Protein AF-A0A2E4EL69-F1 (afdb_monomer_lite)

Sequence (155 aa):
MVKRIKILIGIILLFVAGFLREFIFESVNAKISALKLTDGNSQYELTSFLTGLNSWSPSSLYGLKFFLTFLFAFLFLALSLFLVKTIFREKEYLKITALFFGAIFALSFLIYGLGYLLGIPNKGYTISRYIIEFIESPLAVFFLLPALHLYRKNT

pLDDT: mean 93.64, std 5.06, range [69.31, 98.19]

Structure (mmCIF, N/CA/C/O backbone):
data_AF-A0A2E4EL69-F1
#
_entry.id   AF-A0A2E4EL69-F1
#
loop_
_atom_site.group_PDB
_atom_site.id
_atom_site.type_symbol
_atom_site.label_atom_id
_atom_site.label_alt_id
_atom_site.label_comp_id
_atom_site.label_asym_id
_atom_site.label_entity_id
_atom_site.label_seq_id
_atom_site.pdbx_PDB_ins_code
_atom_site.Cartn_x
_atom_site.Cartn_y
_atom_site.Cartn_z
_atom_site.occupancy
_atom_site.B_iso_or_equiv
_atom_site.auth_seq_id
_atom_site.auth_comp_id
_atom_site.auth_asym_id
_atom_site.auth_atom_id
_atom_site.pdbx_PDB_model_num
ATOM 1 N N . MET A 1 1 ? -5.117 6.016 29.856 1.00 69.31 1 MET A N 1
ATOM 2 C CA . MET A 1 1 ? -3.796 6.391 29.300 1.00 69.31 1 MET A CA 1
ATOM 3 C C . MET A 1 1 ? -3.322 5.417 28.211 1.00 69.31 1 MET A C 1
ATOM 5 O O . MET A 1 1 ? -3.159 5.844 27.076 1.00 69.31 1 MET A O 1
ATOM 9 N N . VAL A 1 2 ? -3.244 4.107 28.488 1.00 89.31 2 VAL A N 1
ATOM 10 C CA . VAL A 1 2 ? -2.768 3.063 27.544 1.00 89.31 2 VAL A CA 1
ATOM 11 C C . VAL A 1 2 ? -3.483 3.049 26.180 1.00 89.31 2 VAL A C 1
ATOM 13 O O . VAL A 1 2 ? -2.830 2.915 25.152 1.00 89.31 2 VAL A O 1
ATOM 16 N N . LYS A 1 3 ? -4.815 3.235 26.132 1.00 92.69 3 LYS A N 1
ATOM 17 C CA . LYS A 1 3 ? -5.569 3.287 24.859 1.00 92.69 3 LYS A CA 1
ATOM 18 C C . LYS A 1 3 ? -5.097 4.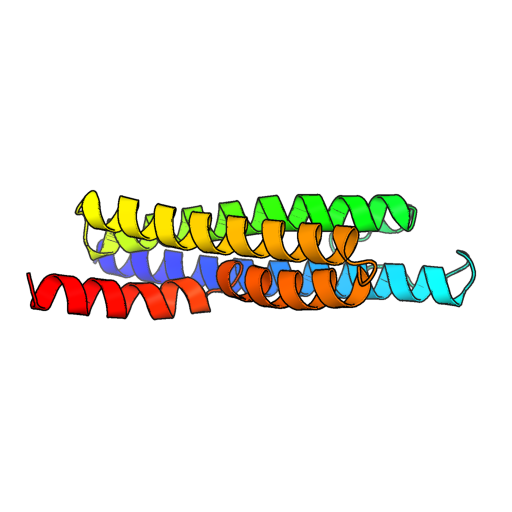425 23.943 1.00 92.69 3 LYS A C 1
ATOM 20 O O . LYS A 1 3 ? -4.903 4.197 22.756 1.00 92.69 3 LYS A O 1
ATOM 25 N N . ARG A 1 4 ? -4.898 5.630 24.491 1.00 95.06 4 ARG A N 1
ATOM 26 C CA . ARG A 1 4 ? -4.461 6.808 23.719 1.00 95.06 4 ARG A CA 1
ATOM 27 C C . ARG A 1 4 ? -3.052 6.606 23.160 1.00 95.06 4 ARG A C 1
ATOM 29 O O . ARG A 1 4 ? -2.825 6.895 21.996 1.00 95.06 4 ARG A O 1
ATOM 36 N N . ILE A 1 5 ? -2.160 6.021 23.961 1.00 96.50 5 ILE A N 1
ATOM 37 C CA . ILE A 1 5 ? -0.798 5.669 23.536 1.00 96.50 5 ILE A CA 1
ATOM 38 C C . ILE A 1 5 ? -0.833 4.654 22.386 1.00 96.50 5 ILE A C 1
ATOM 40 O O . ILE A 1 5 ? -0.175 4.866 21.377 1.00 96.50 5 ILE A O 1
ATOM 44 N N . LYS A 1 6 ? -1.648 3.592 22.481 1.00 96.44 6 LYS A N 1
ATOM 45 C CA . LYS A 1 6 ? -1.799 2.606 21.393 1.00 96.44 6 LYS A CA 1
ATOM 46 C C . LYS A 1 6 ? -2.293 3.236 20.090 1.00 96.44 6 LYS A C 1
ATOM 48 O O . LYS A 1 6 ? -1.791 2.887 19.029 1.00 96.44 6 LYS A O 1
ATOM 53 N N . ILE A 1 7 ? -3.250 4.162 20.172 1.00 96.56 7 ILE A N 1
ATOM 54 C CA . ILE A 1 7 ? -3.742 4.899 19.000 1.00 96.56 7 ILE A CA 1
ATOM 55 C C . ILE A 1 7 ? -2.619 5.747 18.398 1.00 96.56 7 ILE A C 1
ATOM 57 O O . ILE A 1 7 ? -2.387 5.665 17.198 1.00 96.56 7 ILE A O 1
ATOM 61 N N . LEU A 1 8 ? -1.893 6.508 19.224 1.00 97.06 8 LEU A N 1
ATOM 62 C CA . LEU A 1 8 ? -0.785 7.342 18.762 1.00 97.06 8 LEU A CA 1
ATOM 63 C C . LEU A 1 8 ? 0.309 6.505 18.084 1.00 97.06 8 LEU A C 1
ATOM 65 O O . LEU A 1 8 ? 0.744 6.848 16.991 1.00 97.06 8 LEU A O 1
ATOM 69 N N . ILE A 1 9 ? 0.689 5.374 18.686 1.00 97.06 9 ILE A N 1
ATOM 70 C CA . ILE A 1 9 ? 1.640 4.423 18.097 1.00 97.06 9 ILE A CA 1
ATOM 71 C C . ILE A 1 9 ? 1.121 3.910 16.752 1.00 97.06 9 ILE A C 1
ATOM 73 O O . ILE A 1 9 ? 1.864 3.920 15.779 1.00 97.06 9 ILE A O 1
ATOM 77 N N . GLY A 1 10 ? -0.148 3.502 16.665 1.00 96.81 10 GLY A N 1
ATOM 78 C CA . GLY A 1 10 ? -0.729 3.023 15.408 1.00 96.81 10 GLY A CA 1
ATOM 79 C C . GLY A 1 10 ? -0.716 4.082 14.301 1.00 96.81 10 GLY A C 1
ATOM 80 O O . GLY A 1 10 ? -0.398 3.762 13.160 1.00 96.81 10 GLY A O 1
ATOM 81 N N . ILE A 1 11 ? -0.992 5.345 14.638 1.00 96.75 11 ILE A N 1
ATOM 82 C CA . ILE A 1 11 ? -0.915 6.470 13.694 1.00 96.75 11 ILE A CA 1
ATOM 83 C C . ILE A 1 11 ? 0.530 6.692 13.233 1.00 96.75 11 ILE A C 1
ATOM 85 O O . ILE A 1 11 ? 0.772 6.782 12.033 1.00 96.75 11 ILE A O 1
ATOM 89 N N . ILE A 1 12 ? 1.493 6.736 14.159 1.00 97.62 12 ILE A N 1
ATOM 90 C CA . ILE A 1 12 ? 2.915 6.898 13.820 1.00 97.62 12 ILE A CA 1
ATOM 91 C C . ILE A 1 12 ? 3.372 5.762 12.899 1.00 97.62 12 ILE A C 1
ATOM 93 O O . ILE A 1 12 ? 3.988 6.025 11.871 1.00 97.62 12 ILE A O 1
ATOM 97 N N . LEU A 1 13 ? 3.023 4.513 13.221 1.00 97.88 13 LEU A N 1
ATOM 98 C CA . LEU A 1 13 ? 3.379 3.352 12.405 1.00 97.88 13 LEU A CA 1
ATOM 99 C C . LEU A 1 13 ? 2.791 3.423 10.993 1.00 97.88 13 LEU A C 1
ATOM 101 O O . LEU A 1 13 ? 3.482 3.058 10.049 1.00 97.88 13 LEU A O 1
ATOM 105 N N . LEU A 1 14 ? 1.562 3.918 10.821 1.00 97.19 14 LEU A N 1
ATOM 106 C CA . LEU A 1 14 ? 0.974 4.122 9.492 1.00 97.19 14 LEU A CA 1
ATOM 107 C C . LEU A 1 14 ? 1.734 5.156 8.671 1.00 97.19 14 LEU A C 1
ATOM 109 O O . LEU A 1 14 ? 2.006 4.916 7.499 1.00 97.19 14 LEU A O 1
ATOM 113 N N . PHE A 1 15 ? 2.080 6.295 9.271 1.00 96.94 15 PHE A N 1
ATOM 114 C CA . PHE A 1 15 ? 2.853 7.319 8.573 1.00 96.94 15 PHE A CA 1
ATOM 115 C C . PHE A 1 15 ? 4.245 6.813 8.213 1.00 96.94 15 PHE A C 1
ATOM 117 O O . PHE A 1 15 ? 4.660 6.964 7.070 1.00 96.94 15 PHE A O 1
ATOM 124 N N . VAL A 1 16 ? 4.938 6.158 9.149 1.00 97.56 16 VAL A N 1
ATOM 125 C CA . VAL A 1 16 ? 6.247 5.546 8.886 1.00 97.56 16 VAL A CA 1
ATOM 126 C C . VAL A 1 16 ? 6.142 4.507 7.770 1.00 97.56 16 VAL A C 1
ATOM 128 O O . VAL A 1 16 ? 6.959 4.530 6.856 1.00 97.56 16 VAL A O 1
ATOM 131 N N . ALA A 1 17 ? 5.121 3.645 7.791 1.00 97.44 17 ALA A N 1
ATOM 132 C CA . ALA A 1 17 ? 4.879 2.678 6.724 1.00 97.44 17 ALA A CA 1
ATOM 133 C C . ALA A 1 17 ? 4.625 3.365 5.374 1.00 97.44 17 ALA A C 1
ATOM 135 O O . ALA A 1 17 ? 5.170 2.923 4.370 1.00 97.44 17 ALA A O 1
ATOM 136 N N . GLY A 1 18 ? 3.863 4.462 5.350 1.00 96.31 18 GLY A N 1
ATOM 137 C CA . GLY A 1 18 ? 3.589 5.237 4.135 1.00 96.31 18 GLY A CA 1
ATOM 138 C C . GLY A 1 18 ? 4.833 5.903 3.559 1.00 96.31 18 GLY A C 1
ATOM 139 O O . GLY A 1 18 ? 5.106 5.759 2.372 1.00 96.31 18 GLY A O 1
ATOM 140 N N . PHE A 1 19 ? 5.633 6.563 4.399 1.00 95.94 19 PHE A N 1
ATOM 141 C CA . PHE A 1 19 ? 6.909 7.143 3.978 1.00 95.94 19 PHE A CA 1
ATOM 142 C C . PHE A 1 19 ? 7.884 6.077 3.485 1.00 95.94 19 PHE A C 1
ATOM 144 O O . PHE A 1 19 ? 8.520 6.262 2.452 1.00 95.94 19 PHE A O 1
ATOM 151 N N . LEU A 1 20 ? 7.989 4.955 4.201 1.00 96.31 20 LEU A N 1
ATOM 152 C CA . LEU A 1 20 ? 8.860 3.851 3.815 1.00 96.31 20 LEU A CA 1
ATOM 153 C C . LEU A 1 20 ? 8.432 3.255 2.472 1.00 96.31 20 LEU A C 1
ATOM 155 O O . LEU A 1 20 ? 9.275 3.013 1.613 1.00 96.31 20 LEU A O 1
ATOM 159 N N . ARG A 1 21 ? 7.126 3.049 2.284 1.00 95.75 21 ARG A N 1
ATOM 160 C CA . ARG A 1 21 ? 6.542 2.586 1.027 1.00 95.75 21 ARG A CA 1
ATOM 161 C C . ARG A 1 21 ? 6.926 3.521 -0.109 1.00 95.75 21 ARG A C 1
ATOM 163 O O . ARG A 1 21 ? 7.542 3.076 -1.069 1.00 95.75 21 ARG A O 1
ATOM 170 N N . GLU A 1 22 ? 6.634 4.809 0.026 1.00 94.94 22 GLU A N 1
ATOM 171 C CA . GLU A 1 22 ? 6.920 5.788 -1.023 1.00 94.94 22 GLU A CA 1
ATOM 172 C C . GLU A 1 22 ? 8.416 5.857 -1.348 1.00 94.94 22 GLU A C 1
ATOM 174 O O . GLU A 1 22 ? 8.808 5.737 -2.506 1.00 94.94 22 GLU A O 1
ATOM 179 N N . PHE A 1 23 ? 9.263 5.926 -0.318 1.00 95.50 23 PHE A N 1
ATOM 180 C CA . PHE A 1 23 ? 10.715 5.936 -0.471 1.00 95.50 23 PHE A CA 1
ATOM 181 C C . PHE A 1 23 ? 11.228 4.719 -1.252 1.00 95.50 23 PHE A C 1
ATOM 183 O O . PHE A 1 23 ? 12.027 4.874 -2.176 1.00 95.50 23 PHE A O 1
ATOM 190 N N . ILE A 1 24 ? 10.768 3.508 -0.915 1.00 95.88 24 ILE A N 1
ATOM 191 C CA . ILE A 1 24 ? 11.193 2.284 -1.603 1.00 95.88 24 ILE A CA 1
ATOM 192 C C . ILE A 1 24 ? 10.695 2.278 -3.053 1.00 95.88 24 ILE A C 1
ATOM 194 O O . ILE A 1 24 ? 11.478 1.992 -3.960 1.00 95.88 24 ILE A O 1
ATOM 198 N N . PHE A 1 25 ? 9.419 2.590 -3.295 1.00 94.88 25 PHE A N 1
ATOM 199 C CA . PHE A 1 25 ? 8.844 2.548 -4.642 1.00 94.88 25 PHE A CA 1
ATOM 200 C C . PHE A 1 25 ? 9.476 3.581 -5.577 1.00 94.88 25 PHE A C 1
ATOM 202 O O . PHE A 1 25 ? 9.806 3.230 -6.710 1.00 94.88 25 PHE A O 1
ATOM 209 N N . GLU A 1 26 ? 9.696 4.810 -5.113 1.00 94.12 26 GLU A N 1
ATOM 210 C CA . GLU A 1 26 ? 10.352 5.857 -5.901 1.00 94.12 26 GLU A CA 1
ATOM 211 C C . GLU A 1 26 ? 11.823 5.533 -6.165 1.00 94.12 26 GLU A C 1
ATOM 213 O O . GLU A 1 26 ? 12.280 5.635 -7.304 1.00 94.12 26 GLU A O 1
ATOM 218 N N . SER A 1 27 ? 12.543 5.009 -5.170 1.00 94.75 27 SER A N 1
ATOM 219 C CA . SER A 1 27 ? 13.926 4.553 -5.354 1.00 94.75 27 SER A CA 1
ATOM 220 C C . SER A 1 27 ? 14.019 3.446 -6.410 1.00 94.75 27 SER A C 1
ATOM 222 O O . SER A 1 27 ? 14.800 3.532 -7.361 1.00 94.75 27 SER A O 1
ATOM 224 N N . VAL A 1 28 ? 13.177 2.413 -6.304 1.00 94.69 28 VAL A N 1
ATOM 225 C CA . VAL A 1 28 ? 13.144 1.310 -7.277 1.00 94.69 28 VAL A CA 1
ATOM 226 C C . VAL A 1 28 ? 12.734 1.811 -8.667 1.00 94.69 28 VAL A C 1
ATOM 228 O O . VAL A 1 28 ? 13.344 1.415 -9.661 1.00 94.69 28 VAL A O 1
ATOM 231 N N . ASN A 1 29 ? 11.750 2.711 -8.766 1.00 93.19 29 ASN A N 1
ATOM 232 C CA . ASN A 1 29 ? 11.344 3.321 -10.036 1.00 93.19 29 ASN A CA 1
ATOM 233 C C . ASN A 1 29 ? 12.479 4.124 -10.681 1.00 93.19 29 ASN A C 1
ATOM 235 O O . ASN A 1 29 ? 12.684 4.007 -11.892 1.00 93.19 29 ASN A O 1
ATOM 239 N N . ALA A 1 30 ? 13.227 4.902 -9.895 1.00 92.25 30 ALA A N 1
ATOM 240 C CA . ALA A 1 30 ? 14.370 5.669 -10.373 1.00 92.25 30 ALA A CA 1
ATOM 241 C C . ALA A 1 30 ? 15.454 4.743 -10.941 1.00 92.25 30 ALA A C 1
ATOM 243 O O . ALA A 1 30 ? 15.911 4.953 -12.065 1.00 92.25 30 ALA A O 1
ATOM 244 N N . LYS A 1 31 ? 15.785 3.649 -10.238 1.00 93.19 31 LYS A N 1
ATOM 245 C CA . LYS A 1 31 ? 16.755 2.653 -10.725 1.00 93.19 31 LYS A CA 1
ATOM 246 C C . LYS A 1 31 ? 16.293 1.966 -12.007 1.00 93.19 31 LYS A C 1
ATOM 248 O O . LYS A 1 31 ? 17.079 1.852 -12.944 1.00 93.19 31 LYS A O 1
ATOM 253 N N . ILE A 1 32 ? 15.032 1.531 -12.077 1.00 92.12 32 ILE A N 1
ATOM 254 C CA . ILE A 1 32 ? 14.465 0.937 -13.298 1.00 92.12 32 ILE A CA 1
ATOM 255 C C . ILE A 1 32 ? 14.560 1.926 -14.463 1.00 92.12 32 ILE A C 1
ATOM 257 O O . ILE A 1 32 ? 14.952 1.542 -15.562 1.00 92.12 32 ILE A O 1
ATOM 261 N N . SER A 1 33 ? 14.203 3.190 -14.231 1.00 90.50 33 SER A N 1
ATOM 262 C CA . SER A 1 33 ? 14.229 4.227 -15.265 1.00 90.50 33 SER A CA 1
ATOM 263 C C . SER A 1 33 ? 15.653 4.488 -15.751 1.00 90.50 33 SER A C 1
ATOM 265 O O . SER A 1 33 ? 15.881 4.530 -16.955 1.00 90.50 33 SER A O 1
ATOM 267 N N . ALA A 1 34 ? 16.621 4.560 -14.835 1.00 90.56 34 ALA A N 1
ATOM 268 C CA . ALA A 1 34 ? 18.027 4.723 -15.177 1.00 90.56 34 ALA A CA 1
ATOM 269 C C . ALA A 1 34 ? 18.560 3.537 -15.999 1.00 90.56 34 ALA A C 1
ATOM 271 O O . ALA A 1 34 ? 19.155 3.747 -17.050 1.00 90.56 34 ALA A O 1
ATOM 272 N N . LEU A 1 35 ? 18.272 2.295 -15.587 1.00 89.00 35 LEU A N 1
ATOM 273 C CA . LEU A 1 35 ? 18.665 1.089 -16.330 1.00 89.00 35 LEU A CA 1
ATOM 274 C C . LEU A 1 35 ? 18.042 1.024 -17.730 1.00 89.00 35 LEU A C 1
ATOM 276 O O . LEU A 1 35 ? 18.679 0.526 -18.650 1.00 89.00 35 LEU A O 1
ATOM 280 N N . LYS A 1 36 ? 16.809 1.511 -17.905 1.00 86.94 36 LYS A N 1
ATOM 281 C CA . LYS A 1 36 ? 16.153 1.557 -19.220 1.00 86.94 36 LYS A CA 1
ATOM 282 C C . LYS A 1 36 ? 16.757 2.596 -20.158 1.00 86.94 36 LYS A C 1
ATOM 284 O O . LYS A 1 36 ? 16.779 2.361 -21.356 1.00 86.94 36 LYS A O 1
ATO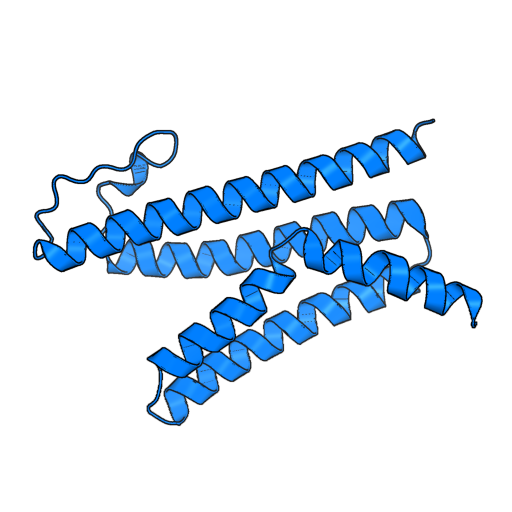M 289 N N . LEU A 1 37 ? 17.193 3.740 -19.633 1.00 87.94 37 LEU A N 1
ATOM 290 C CA . LEU A 1 37 ? 17.749 4.829 -20.443 1.00 87.94 37 LEU A CA 1
ATOM 291 C C . LEU A 1 37 ? 19.176 4.549 -20.924 1.00 87.94 37 LEU A C 1
ATOM 293 O O . LEU A 1 37 ? 19.608 5.139 -21.907 1.00 87.94 37 LEU A O 1
ATOM 297 N N . THR A 1 38 ? 19.910 3.682 -20.228 1.00 84.44 38 THR A N 1
ATOM 298 C CA . THR A 1 38 ? 21.316 3.373 -20.523 1.00 84.44 38 THR A CA 1
ATOM 299 C C . THR A 1 38 ? 21.526 1.961 -21.072 1.00 84.44 38 THR A C 1
ATOM 301 O O . THR A 1 38 ? 22.643 1.447 -21.001 1.00 84.44 38 THR A O 1
ATOM 304 N N . ASP A 1 39 ? 20.463 1.303 -21.550 1.00 79.56 39 ASP A N 1
ATOM 305 C CA . ASP A 1 39 ? 20.484 -0.094 -22.011 1.00 79.56 39 ASP A CA 1
ATOM 306 C C . ASP A 1 39 ? 21.171 -1.050 -21.014 1.00 79.56 39 ASP A C 1
ATOM 308 O O . ASP A 1 39 ? 21.918 -1.957 -21.373 1.00 79.56 39 ASP A O 1
ATOM 312 N N . GLY A 1 40 ? 20.930 -0.831 -19.718 1.00 72.56 40 GLY A N 1
ATOM 313 C CA . GLY A 1 40 ? 21.477 -1.628 -18.620 1.00 72.56 40 GLY A CA 1
ATOM 314 C C . GLY A 1 40 ? 22.799 -1.121 -18.032 1.00 72.56 40 GLY A C 1
ATOM 315 O O . GLY A 1 40 ? 23.143 -1.527 -16.925 1.00 72.56 40 GLY A O 1
ATOM 316 N N . ASN A 1 41 ? 23.495 -0.175 -18.670 1.00 71.88 41 ASN A N 1
ATOM 317 C CA . ASN A 1 41 ? 24.807 0.327 -18.227 1.00 71.88 41 ASN A CA 1
ATOM 318 C C . ASN A 1 41 ? 24.715 1.571 -17.325 1.00 71.88 41 ASN A C 1
ATOM 320 O O . ASN A 1 41 ? 25.450 2.546 -17.478 1.00 71.88 41 ASN A O 1
ATOM 324 N N . SER A 1 42 ? 23.754 1.587 -16.400 1.00 75.69 42 SER A N 1
ATOM 325 C CA . SER A 1 42 ? 23.500 2.751 -15.543 1.00 75.69 42 SER A CA 1
ATOM 326 C C . SER A 1 42 ? 24.483 2.840 -14.373 1.00 75.69 42 SER A C 1
ATOM 328 O O . SER A 1 42 ? 24.519 1.942 -13.537 1.00 75.69 42 SER A O 1
ATOM 330 N N . GLN A 1 43 ? 25.150 3.991 -14.236 1.00 79.62 43 GLN A N 1
ATOM 331 C CA . GLN A 1 43 ? 25.941 4.370 -13.051 1.00 79.62 43 GLN A CA 1
ATOM 332 C C . GLN A 1 43 ? 25.073 4.862 -11.875 1.00 79.62 43 GLN A C 1
ATOM 334 O O . GLN A 1 43 ? 25.585 5.175 -10.807 1.00 79.62 43 GLN A O 1
ATOM 339 N N . TYR A 1 44 ? 23.750 4.970 -12.058 1.00 83.50 44 TYR A N 1
ATOM 340 C CA . TYR A 1 44 ? 22.839 5.298 -10.962 1.00 83.50 44 TYR A CA 1
ATOM 341 C C . TYR A 1 44 ? 22.794 4.150 -9.949 1.00 83.50 44 TYR A C 1
ATOM 343 O O . TYR A 1 44 ? 22.328 3.048 -10.270 1.00 83.50 44 TYR A O 1
ATOM 351 N N . GLU A 1 45 ? 23.237 4.431 -8.729 1.00 87.44 45 GLU A N 1
ATOM 352 C CA . GLU A 1 45 ? 23.234 3.500 -7.608 1.00 87.44 45 GLU A CA 1
ATOM 353 C C . GLU A 1 45 ? 22.238 3.929 -6.534 1.00 87.44 45 GLU A C 1
ATOM 355 O O . GLU A 1 45 ? 22.169 5.085 -6.118 1.00 87.44 45 GLU A O 1
ATOM 360 N N . LEU A 1 46 ? 21.465 2.954 -6.067 1.00 88.50 46 LEU A N 1
ATOM 361 C CA . LEU A 1 46 ? 20.650 3.063 -4.875 1.00 88.50 46 LEU A CA 1
ATOM 362 C C . LEU A 1 46 ? 21.557 3.166 -3.654 1.00 88.50 46 LEU A C 1
ATOM 364 O O . LEU A 1 46 ? 22.519 2.408 -3.515 1.00 88.50 46 LEU A O 1
ATOM 368 N N . THR A 1 47 ? 21.211 4.078 -2.756 1.00 88.62 47 THR A N 1
ATOM 369 C CA . THR A 1 47 ? 21.887 4.281 -1.474 1.00 88.62 47 THR A CA 1
ATOM 370 C C . THR A 1 47 ? 21.052 3.697 -0.322 1.00 88.62 47 THR A C 1
ATOM 372 O O . THR A 1 47 ? 19.974 3.131 -0.527 1.00 88.62 47 THR A O 1
ATOM 375 N N . SER A 1 48 ? 21.560 3.789 0.912 1.00 87.75 48 SER A N 1
ATOM 376 C CA . SER A 1 48 ? 20.881 3.309 2.131 1.00 87.75 48 SER A CA 1
ATOM 377 C C . SER A 1 48 ? 20.684 1.781 2.173 1.00 87.75 48 SER A C 1
ATOM 379 O O . SER A 1 48 ? 21.513 1.025 1.675 1.00 87.75 48 SER A O 1
ATOM 381 N N . PHE A 1 49 ? 19.607 1.294 2.802 1.00 90.88 49 PHE A N 1
ATOM 382 C CA . PHE A 1 49 ? 19.319 -0.141 2.937 1.00 90.88 49 PHE A CA 1
ATOM 383 C C . PHE A 1 49 ? 18.920 -0.821 1.611 1.00 90.88 49 PHE A C 1
ATOM 385 O O . PHE A 1 49 ? 18.682 -2.025 1.587 1.00 90.88 49 PHE A O 1
ATOM 392 N N . LEU A 1 50 ? 18.845 -0.064 0.510 1.00 93.19 50 LEU A N 1
ATOM 393 C CA . LEU A 1 50 ? 18.493 -0.554 -0.824 1.00 93.19 50 LEU A CA 1
ATOM 394 C C . LEU A 1 50 ? 19.716 -0.875 -1.695 1.00 93.19 50 LEU A C 1
ATOM 396 O O . LEU A 1 50 ? 19.547 -1.344 -2.817 1.00 93.19 50 LEU A O 1
ATOM 400 N N . THR A 1 51 ? 20.940 -0.675 -1.198 1.00 92.88 51 THR A N 1
ATOM 401 C CA . THR A 1 51 ? 22.187 -0.961 -1.937 1.00 92.88 51 THR A CA 1
ATOM 402 C C . THR A 1 51 ? 22.266 -2.401 -2.446 1.00 92.88 51 THR A C 1
ATOM 404 O O . THR A 1 51 ? 22.774 -2.641 -3.539 1.00 92.88 51 THR A O 1
ATOM 407 N N . GLY A 1 52 ? 21.688 -3.362 -1.716 1.00 90.44 52 GLY A N 1
ATOM 408 C CA . GLY A 1 52 ? 21.598 -4.764 -2.139 1.00 90.44 52 GLY A CA 1
ATOM 409 C C . GLY A 1 52 ? 20.789 -4.995 -3.424 1.00 90.44 52 GLY A C 1
ATOM 410 O O . GLY A 1 52 ? 20.892 -6.062 -4.024 1.00 90.44 52 GLY A O 1
ATOM 411 N N . LEU A 1 53 ? 20.012 -4.003 -3.869 1.00 93.06 53 LEU A N 1
ATOM 412 C CA . LEU A 1 53 ? 19.251 -4.041 -5.118 1.00 93.06 53 LEU A CA 1
ATOM 413 C C . LEU A 1 53 ? 20.047 -3.511 -6.322 1.00 93.06 53 LEU A C 1
ATOM 415 O O . LEU A 1 53 ? 19.562 -3.582 -7.448 1.00 93.06 53 LEU A O 1
ATOM 419 N N . ASN A 1 54 ? 21.262 -2.981 -6.131 1.00 90.88 54 ASN A N 1
ATOM 420 C CA . ASN A 1 54 ? 22.040 -2.393 -7.229 1.00 90.88 54 ASN A CA 1
ATOM 421 C C . ASN A 1 54 ? 22.433 -3.396 -8.315 1.00 90.88 54 ASN A C 1
ATOM 423 O O . ASN A 1 54 ? 22.525 -3.009 -9.479 1.00 90.88 54 ASN A O 1
ATOM 427 N N . SER A 1 55 ? 22.618 -4.663 -7.943 1.00 89.94 55 SER A N 1
ATOM 428 C CA . SER A 1 55 ? 22.947 -5.765 -8.852 1.00 89.94 55 SER A CA 1
ATOM 429 C C . SER A 1 55 ? 21.723 -6.404 -9.516 1.00 89.94 55 SER A C 1
ATOM 431 O O . SER A 1 55 ? 21.864 -7.352 -10.287 1.00 89.94 55 SER A O 1
ATOM 433 N N . TRP A 1 56 ? 20.510 -5.936 -9.209 1.00 92.56 56 TRP A N 1
ATOM 434 C CA . TRP A 1 56 ? 19.287 -6.566 -9.695 1.00 92.56 56 TRP A CA 1
ATOM 435 C C . TRP A 1 56 ? 18.955 -6.130 -11.122 1.00 92.56 56 TRP A C 1
ATOM 437 O O . TRP A 1 56 ? 19.048 -4.956 -11.482 1.00 92.56 56 TRP A O 1
ATOM 447 N N . SER A 1 57 ? 18.487 -7.089 -11.924 1.00 90.62 57 SER A N 1
ATOM 448 C CA . SER A 1 57 ? 17.991 -6.828 -13.278 1.00 90.62 57 SER A CA 1
ATOM 449 C C . SER A 1 57 ? 16.679 -6.019 -13.265 1.00 90.62 57 SER A C 1
ATOM 451 O O . SER A 1 57 ? 15.914 -6.108 -12.296 1.00 90.62 57 SER A O 1
ATOM 453 N N . PRO A 1 58 ? 16.332 -5.300 -14.353 1.00 89.44 58 PRO A N 1
ATOM 454 C CA . PRO A 1 58 ? 15.052 -4.597 -14.457 1.00 89.44 58 PRO A CA 1
ATOM 455 C C . PRO A 1 58 ? 13.835 -5.497 -14.204 1.00 89.44 58 PRO A C 1
ATOM 457 O O . PRO A 1 58 ? 12.905 -5.094 -13.509 1.00 89.44 58 PRO A O 1
ATOM 460 N N . SER A 1 59 ? 13.842 -6.733 -14.711 1.00 90.12 59 SER A N 1
ATOM 461 C CA . SER A 1 59 ? 12.770 -7.710 -14.479 1.00 90.12 59 SER A CA 1
ATOM 462 C C . SER A 1 59 ? 12.646 -8.102 -13.008 1.00 90.12 59 SER A C 1
ATOM 464 O O . SER A 1 59 ? 11.533 -8.169 -12.487 1.00 90.12 59 SER A O 1
ATOM 466 N N . SER A 1 60 ? 13.772 -8.298 -12.315 1.00 93.94 60 SER A N 1
ATOM 467 C CA . SER A 1 60 ? 13.785 -8.594 -10.877 1.00 93.94 60 SER A CA 1
ATOM 468 C C . SER A 1 60 ? 13.227 -7.423 -10.066 1.00 93.94 60 SER A C 1
ATOM 470 O O . SER A 1 60 ? 12.447 -7.635 -9.142 1.00 93.94 60 SER A O 1
ATOM 472 N N . LEU A 1 61 ? 13.568 -6.185 -10.440 1.00 94.50 61 LEU A N 1
ATOM 473 C CA . LEU A 1 61 ? 13.043 -4.977 -9.800 1.00 94.50 61 LEU A CA 1
ATOM 474 C C . LEU A 1 61 ? 11.533 -4.811 -10.033 1.00 94.50 61 LEU A C 1
ATOM 476 O O . LEU A 1 61 ? 10.807 -4.447 -9.109 1.00 94.50 61 LEU A O 1
ATOM 480 N N . TYR A 1 62 ? 11.025 -5.132 -11.227 1.00 92.12 62 TYR A N 1
ATOM 481 C CA . TYR A 1 62 ? 9.580 -5.178 -11.469 1.00 92.12 62 TYR A CA 1
ATOM 482 C C . TYR A 1 62 ? 8.883 -6.233 -10.607 1.00 92.12 62 TYR A C 1
ATOM 484 O O . TYR A 1 62 ? 7.863 -5.929 -9.991 1.00 92.12 62 TYR A O 1
ATOM 492 N N . GLY A 1 63 ? 9.447 -7.441 -10.512 1.00 93.75 63 GLY A N 1
ATOM 493 C CA . GLY A 1 63 ? 8.931 -8.495 -9.635 1.00 93.75 63 GLY A CA 1
ATOM 494 C C . GLY A 1 63 ? 8.903 -8.071 -8.164 1.00 93.75 63 GLY A C 1
ATOM 495 O O . GLY A 1 63 ? 7.895 -8.268 -7.483 1.00 93.75 63 GLY A O 1
ATOM 496 N N . LEU A 1 64 ? 9.963 -7.402 -7.697 1.00 95.06 64 LEU A N 1
ATOM 497 C CA . LEU A 1 64 ? 10.033 -6.839 -6.350 1.00 95.06 64 LEU A CA 1
ATOM 498 C C . LEU A 1 64 ? 8.894 -5.853 -6.090 1.00 95.06 64 LEU A C 1
ATOM 500 O O . LEU A 1 64 ? 8.273 -5.925 -5.036 1.00 95.06 64 LEU A O 1
ATOM 504 N N . LYS A 1 65 ? 8.579 -4.964 -7.041 1.00 94.31 65 LYS A N 1
ATOM 505 C CA . LYS A 1 65 ? 7.470 -4.013 -6.876 1.00 94.31 65 LYS A CA 1
ATOM 506 C C . LYS A 1 65 ? 6.140 -4.716 -6.640 1.00 94.31 65 LYS A C 1
ATOM 508 O O . LYS A 1 65 ? 5.422 -4.324 -5.729 1.00 94.31 65 LYS A O 1
ATOM 513 N N . PHE A 1 66 ? 5.829 -5.758 -7.413 1.00 91.50 66 PHE A N 1
ATOM 514 C CA . PHE A 1 66 ? 4.601 -6.527 -7.203 1.00 91.50 66 PHE A CA 1
ATOM 515 C C . PHE A 1 66 ? 4.578 -7.165 -5.816 1.00 91.50 66 PHE A C 1
ATOM 517 O O . PHE A 1 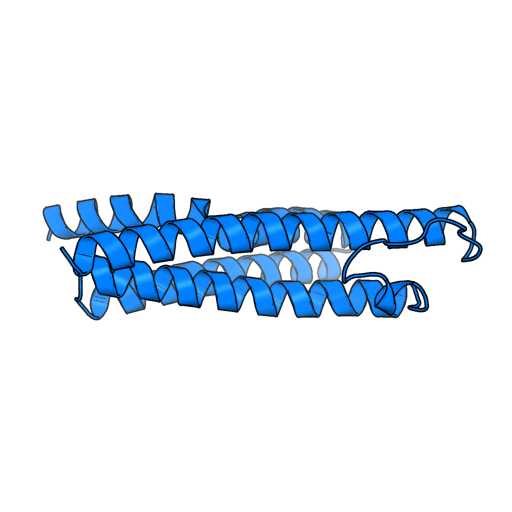66 ? 3.591 -7.023 -5.101 1.00 91.50 66 PHE A O 1
ATOM 524 N N . PHE A 1 67 ? 5.674 -7.805 -5.402 1.00 95.25 67 PHE A N 1
ATOM 525 C CA . PHE A 1 67 ? 5.785 -8.367 -4.056 1.00 95.25 67 PHE A CA 1
ATOM 526 C C . PHE A 1 67 ? 5.583 -7.302 -2.964 1.00 95.25 67 PHE A C 1
ATOM 528 O O . PHE A 1 67 ? 4.814 -7.516 -2.026 1.00 95.25 67 PHE A O 1
ATOM 535 N N . LEU A 1 68 ? 6.223 -6.139 -3.108 1.00 95.88 68 LEU A N 1
ATOM 536 C CA . LEU A 1 68 ? 6.095 -5.025 -2.172 1.00 95.88 68 LEU A CA 1
ATOM 537 C C . LEU A 1 68 ? 4.664 -4.488 -2.107 1.00 95.88 68 LEU A C 1
ATOM 539 O O . LEU A 1 68 ? 4.217 -4.161 -1.016 1.00 95.88 68 LEU A O 1
ATOM 543 N N . THR A 1 69 ? 3.928 -4.447 -3.219 1.00 95.12 69 THR A N 1
ATOM 544 C CA . THR A 1 69 ? 2.504 -4.075 -3.228 1.00 95.12 69 THR A CA 1
ATOM 545 C C . THR A 1 69 ? 1.691 -5.012 -2.329 1.00 95.12 69 THR A C 1
ATOM 547 O O . THR A 1 69 ? 1.011 -4.571 -1.408 1.00 95.12 69 THR A O 1
ATOM 550 N N . PHE A 1 70 ? 1.821 -6.334 -2.485 1.00 95.12 70 PHE A N 1
ATOM 551 C CA . PHE A 1 70 ? 1.128 -7.272 -1.589 1.00 95.12 70 PHE A CA 1
ATOM 552 C C . PHE A 1 70 ? 1.553 -7.102 -0.123 1.00 95.12 70 PHE A C 1
ATOM 554 O O . PHE A 1 70 ? 0.708 -7.120 0.776 1.00 95.12 70 PHE A O 1
ATOM 561 N N . LEU A 1 71 ? 2.853 -6.908 0.122 1.00 96.88 71 LEU A N 1
ATOM 562 C CA . LEU A 1 71 ? 3.393 -6.721 1.465 1.00 96.88 71 LEU A CA 1
ATOM 563 C C . LEU A 1 71 ? 2.844 -5.451 2.133 1.00 96.88 71 LEU A C 1
ATOM 565 O O . LEU A 1 71 ? 2.393 -5.509 3.278 1.00 96.88 71 LEU A O 1
ATOM 569 N N . PHE A 1 72 ? 2.854 -4.314 1.433 1.00 97.19 72 PHE A N 1
ATOM 570 C CA . PHE A 1 72 ? 2.349 -3.051 1.962 1.00 97.19 72 PHE A CA 1
ATOM 571 C C . PHE A 1 72 ? 0.830 -3.063 2.101 1.00 97.19 72 PHE A C 1
ATOM 573 O O . PHE A 1 72 ? 0.338 -2.639 3.143 1.00 97.19 72 PHE A O 1
ATOM 580 N N . ALA A 1 73 ? 0.080 -3.623 1.152 1.00 96.50 73 ALA A N 1
ATOM 581 C CA . ALA A 1 73 ? -1.365 -3.784 1.301 1.00 96.50 73 ALA A CA 1
ATOM 582 C C . ALA A 1 73 ? -1.724 -4.585 2.566 1.00 96.50 73 ALA A C 1
ATOM 584 O O . ALA A 1 73 ? -2.599 -4.181 3.337 1.00 96.50 73 ALA A O 1
ATOM 585 N N . PHE A 1 74 ? -1.006 -5.683 2.834 1.00 97.19 74 PHE A N 1
ATOM 586 C CA . PHE A 1 74 ? -1.191 -6.459 4.059 1.00 97.19 74 PHE A CA 1
ATOM 587 C C . PHE A 1 74 ? -0.789 -5.673 5.315 1.00 97.19 74 PHE A C 1
ATOM 589 O O . PHE A 1 74 ? -1.524 -5.678 6.305 1.00 97.19 74 PHE A O 1
ATOM 596 N N . LEU A 1 75 ? 0.342 -4.961 5.280 1.00 98.00 75 LEU A N 1
ATOM 597 C CA . LEU A 1 75 ? 0.804 -4.117 6.385 1.00 98.00 75 LEU A CA 1
ATOM 598 C C . LEU A 1 75 ? -0.222 -3.026 6.731 1.00 98.00 75 LEU A C 1
ATOM 600 O O . LEU A 1 75 ? -0.574 -2.860 7.900 1.00 98.00 75 LEU A O 1
ATOM 604 N N . PHE A 1 76 ? -0.742 -2.316 5.730 1.00 98.06 76 PHE A N 1
ATOM 605 C CA . PHE A 1 76 ? -1.742 -1.266 5.917 1.00 98.06 76 PHE A CA 1
ATOM 606 C C . PHE A 1 76 ? -3.073 -1.816 6.422 1.00 98.06 76 PHE A C 1
ATOM 608 O O . PHE A 1 76 ? -3.668 -1.223 7.326 1.00 98.06 76 PHE A O 1
ATOM 615 N N . LEU A 1 77 ? -3.511 -2.978 5.931 1.00 97.94 77 LEU A N 1
ATOM 616 C CA . LEU A 1 77 ? -4.667 -3.677 6.487 1.00 97.94 77 LEU A CA 1
ATOM 617 C C . LEU A 1 77 ? -4.441 -4.036 7.964 1.00 97.94 77 LEU A C 1
ATOM 619 O O . LEU A 1 77 ? -5.295 -3.748 8.803 1.00 97.94 77 LEU A O 1
ATOM 623 N N . ALA A 1 78 ? -3.294 -4.622 8.310 1.00 98.19 78 ALA A N 1
ATOM 624 C CA . ALA A 1 78 ? -2.981 -5.026 9.679 1.00 98.19 78 ALA A CA 1
ATOM 625 C C . ALA A 1 78 ? -2.945 -3.829 10.645 1.00 98.19 78 ALA A C 1
ATOM 627 O O . ALA A 1 78 ? -3.552 -3.879 11.721 1.00 98.19 78 ALA A O 1
ATOM 628 N N . LEU A 1 79 ? -2.298 -2.728 10.250 1.00 98.19 79 LEU A N 1
ATOM 629 C CA . LEU A 1 79 ? -2.260 -1.485 11.026 1.00 98.19 79 LEU A CA 1
ATOM 630 C C . LEU A 1 79 ? -3.656 -0.858 11.171 1.00 98.19 79 LEU A C 1
ATOM 632 O O . LEU A 1 79 ? -4.023 -0.399 12.257 1.00 98.19 79 LEU A O 1
ATOM 636 N N . SER A 1 80 ? -4.469 -0.902 10.115 1.00 98.00 80 SER A N 1
ATOM 637 C CA . SER A 1 80 ? -5.847 -0.401 10.141 1.00 98.00 80 SER A CA 1
ATOM 638 C C . SER A 1 80 ? -6.733 -1.227 11.070 1.00 98.00 80 SER A C 1
ATOM 640 O O . SER A 1 80 ? -7.427 -0.671 11.922 1.00 98.00 80 SER A O 1
ATOM 642 N N . LEU A 1 81 ? -6.655 -2.559 10.994 1.00 97.94 81 LEU A N 1
ATOM 643 C CA . LEU A 1 81 ? -7.359 -3.464 11.905 1.00 97.94 81 LEU A CA 1
ATOM 644 C C . LEU A 1 81 ? -6.926 -3.250 13.359 1.00 97.94 81 LEU A C 1
ATOM 646 O O . LEU A 1 81 ? -7.769 -3.254 14.258 1.00 97.94 81 LEU A O 1
ATOM 650 N N . PHE A 1 82 ? -5.633 -3.024 13.605 1.00 97.50 82 PHE A N 1
ATOM 651 C CA . PHE A 1 82 ? -5.121 -2.695 14.933 1.00 97.50 82 PHE A CA 1
ATOM 652 C C . PHE A 1 82 ? -5.741 -1.401 15.487 1.00 97.50 82 PHE A C 1
ATOM 654 O O . PHE A 1 82 ? -6.197 -1.381 16.639 1.00 97.50 82 PHE A O 1
ATOM 661 N N . LEU A 1 83 ? -5.816 -0.337 14.680 1.00 97.31 83 LEU A N 1
ATOM 662 C CA . LEU A 1 83 ? -6.444 0.923 15.084 1.00 97.31 83 LEU A CA 1
ATOM 663 C C . LEU A 1 83 ? -7.944 0.768 15.331 1.00 97.31 83 LEU A C 1
ATOM 665 O O . LEU A 1 83 ? -8.430 1.156 16.396 1.00 97.31 83 LEU A O 1
ATOM 669 N N . VAL A 1 84 ? -8.671 0.150 14.399 1.00 97.19 84 VAL A N 1
ATOM 670 C CA . VAL A 1 84 ? -10.122 -0.062 14.507 1.00 97.19 84 VAL A CA 1
ATOM 671 C C . VAL A 1 84 ? -10.456 -0.903 15.741 1.00 97.19 84 VAL A C 1
ATOM 673 O O . VAL A 1 84 ? -11.321 -0.521 16.534 1.00 97.19 84 VAL A O 1
ATOM 676 N N . LYS A 1 85 ? -9.705 -1.987 15.991 1.00 96.94 85 LYS A N 1
ATOM 677 C CA . LYS A 1 85 ? -9.846 -2.821 17.198 1.00 96.94 85 LYS A CA 1
ATOM 678 C C . LYS A 1 85 ? -9.612 -2.023 18.477 1.00 96.94 85 LYS A C 1
ATOM 680 O O . LYS A 1 85 ? -10.271 -2.260 19.488 1.00 96.94 85 LYS A O 1
ATOM 685 N N . THR A 1 86 ? -8.661 -1.093 18.454 1.00 96.12 86 THR A N 1
ATOM 686 C CA . THR A 1 86 ? -8.324 -0.270 19.618 1.00 96.12 86 THR A CA 1
ATOM 687 C C . THR A 1 86 ? -9.398 0.786 19.894 1.00 96.12 86 THR A C 1
ATOM 689 O O . THR A 1 86 ? -9.723 1.036 21.060 1.00 96.12 86 THR A O 1
ATOM 692 N N . ILE A 1 87 ? -9.953 1.406 18.849 1.00 95.88 87 ILE A N 1
ATOM 693 C CA . ILE A 1 87 ? -10.917 2.509 18.955 1.00 95.88 87 ILE A CA 1
ATOM 694 C C . ILE A 1 87 ? -12.309 1.994 19.308 1.00 95.88 87 ILE A C 1
ATOM 696 O O . ILE A 1 87 ? -12.858 2.445 20.320 1.00 95.88 87 ILE A O 1
ATOM 700 N N . PHE A 1 88 ? -12.830 1.056 18.519 1.00 94.44 88 PHE A N 1
ATOM 701 C CA . PHE A 1 88 ? -14.216 0.614 18.598 1.00 94.44 88 PHE A CA 1
ATOM 702 C C . PHE A 1 88 ? -14.361 -0.660 19.452 1.00 94.44 88 PHE A C 1
ATOM 704 O O . PHE A 1 88 ? -15.053 -0.622 20.462 1.00 94.44 88 PHE A O 1
ATOM 711 N N . ARG A 1 89 ? -13.539 -1.694 19.197 1.00 90.50 89 ARG A N 1
ATOM 712 C CA . ARG A 1 89 ? -13.519 -3.037 19.845 1.00 90.50 89 ARG A CA 1
ATOM 713 C C . ARG A 1 89 ? -14.547 -4.050 19.32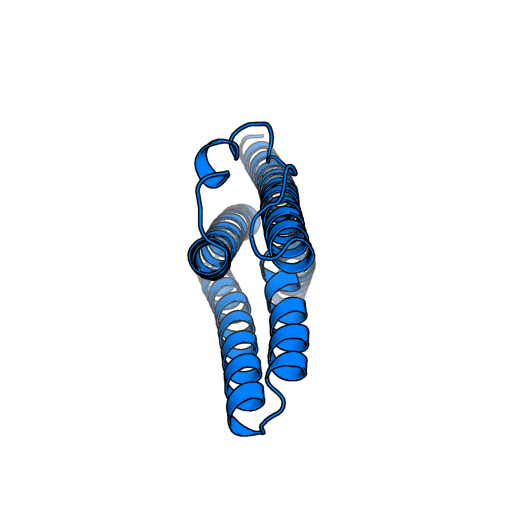9 1.00 90.50 89 ARG A C 1
ATOM 715 O O . ARG A 1 89 ? -14.363 -5.242 19.576 1.00 90.50 89 ARG A O 1
ATOM 722 N N . GLU A 1 90 ? -15.571 -3.634 18.598 1.00 92.94 90 GLU A N 1
ATOM 723 C CA . GLU A 1 90 ? -16.587 -4.526 18.041 1.00 92.94 90 GLU A CA 1
ATOM 724 C C . GLU A 1 90 ? -16.050 -5.291 16.819 1.00 92.94 90 GLU A C 1
ATOM 726 O O . GLU A 1 90 ? -15.354 -4.746 15.958 1.00 92.94 90 GLU A O 1
ATOM 731 N N . LYS A 1 91 ? -16.381 -6.588 16.730 1.00 93.81 91 LYS A N 1
ATOM 732 C CA . LYS A 1 91 ? -15.927 -7.462 15.632 1.00 93.81 91 LYS A CA 1
ATOM 733 C C . LYS A 1 91 ? -16.493 -7.046 14.273 1.00 93.81 91 LYS A C 1
ATOM 735 O O . LYS A 1 91 ? -15.855 -7.304 13.258 1.00 93.81 91 LYS A O 1
ATOM 740 N N . GLU A 1 92 ? -17.672 -6.431 14.253 1.00 96.06 92 GLU A N 1
ATOM 741 C CA . GLU A 1 92 ? -18.321 -5.951 13.030 1.00 96.06 92 GLU A CA 1
ATOM 742 C C . GLU A 1 92 ? -17.439 -4.942 12.288 1.00 96.06 92 GLU A C 1
ATOM 744 O O . GLU A 1 92 ? -17.151 -5.128 11.109 1.00 96.06 92 GLU A O 1
ATOM 749 N N . TYR A 1 93 ? -16.880 -3.956 12.991 1.00 96.94 93 TYR A N 1
ATOM 750 C CA . TYR A 1 93 ? -16.017 -2.943 12.379 1.00 96.94 93 TYR A CA 1
ATOM 751 C C . TYR A 1 93 ? -14.713 -3.513 11.826 1.00 96.94 93 TYR A C 1
ATOM 753 O O . TYR A 1 93 ? -14.194 -3.016 10.827 1.00 96.94 93 TYR A O 1
ATOM 761 N N . LEU A 1 94 ? -14.199 -4.596 12.416 1.00 97.62 94 LEU A N 1
ATOM 762 C CA . LEU A 1 94 ? -13.057 -5.321 11.855 1.00 97.62 94 LEU A CA 1
ATOM 763 C C . LEU A 1 94 ? -13.418 -6.003 10.534 1.00 97.62 94 LEU A C 1
ATOM 765 O O . LEU A 1 94 ? -12.626 -5.952 9.596 1.00 97.62 94 LEU A O 1
ATOM 769 N N . LYS A 1 95 ? -14.617 -6.594 10.438 1.00 97.50 95 LYS A N 1
ATOM 770 C CA . LYS A 1 95 ? -15.111 -7.189 9.189 1.00 97.50 95 LYS A CA 1
ATOM 771 C C . LYS A 1 95 ? -15.296 -6.129 8.107 1.00 97.50 95 LYS A C 1
ATOM 773 O O . LYS A 1 95 ? -14.821 -6.338 6.999 1.00 97.50 95 LYS A O 1
ATOM 778 N N . ILE A 1 96 ? -15.914 -4.990 8.437 1.00 97.38 96 ILE A N 1
ATOM 779 C CA . ILE A 1 96 ? -16.091 -3.871 7.494 1.00 97.38 96 ILE A CA 1
ATOM 780 C C . ILE A 1 96 ? -14.729 -3.375 7.000 1.00 97.38 96 ILE A C 1
ATOM 782 O O . ILE A 1 96 ? -14.542 -3.179 5.804 1.00 97.38 96 ILE A O 1
ATOM 786 N N . THR A 1 97 ? -13.754 -3.242 7.902 1.00 97.69 97 THR A N 1
ATOM 787 C CA . THR A 1 97 ? -12.388 -2.822 7.553 1.00 97.69 97 THR A CA 1
ATOM 788 C C . THR A 1 97 ? -11.718 -3.813 6.604 1.00 97.69 97 THR A C 1
ATOM 790 O O . THR A 1 97 ? -11.206 -3.415 5.563 1.00 97.69 97 THR A O 1
ATOM 793 N N . ALA A 1 98 ? -11.746 -5.108 6.926 1.00 97.88 98 ALA A N 1
ATOM 794 C CA . ALA A 1 98 ? -11.165 -6.139 6.069 1.00 97.88 98 ALA A CA 1
ATOM 795 C C . ALA A 1 98 ? -11.849 -6.198 4.694 1.00 97.88 98 ALA A C 1
ATOM 797 O O . ALA A 1 98 ? -11.165 -6.305 3.678 1.00 97.88 98 ALA A O 1
ATOM 798 N N . LEU A 1 99 ? -13.179 -6.073 4.657 1.00 97.69 99 LEU A N 1
ATOM 799 C CA . LEU A 1 99 ? -13.949 -6.046 3.417 1.00 97.69 99 LEU A CA 1
ATOM 800 C C . LEU A 1 99 ? -13.609 -4.817 2.568 1.00 97.69 99 LEU A C 1
ATOM 802 O O . LEU A 1 99 ? -13.406 -4.960 1.371 1.00 97.69 99 LEU A O 1
ATOM 806 N N . PHE A 1 100 ? -13.500 -3.633 3.174 1.00 97.00 100 PHE A N 1
ATOM 807 C CA . PHE A 1 100 ? -13.137 -2.392 2.485 1.00 97.00 100 PHE A CA 1
ATOM 808 C C . PHE A 1 100 ? -11.768 -2.497 1.798 1.00 97.00 100 PHE A C 1
ATOM 810 O O . PHE A 1 100 ? -11.662 -2.272 0.594 1.00 97.00 100 PHE A O 1
ATOM 817 N N . PHE A 1 101 ? -10.735 -2.912 2.537 1.00 97.44 101 PHE A N 1
ATOM 818 C CA . PHE A 1 101 ? -9.393 -3.100 1.977 1.00 97.44 101 PHE A CA 1
ATOM 819 C C . PHE A 1 101 ? -9.369 -4.210 0.921 1.00 97.44 101 PHE A C 1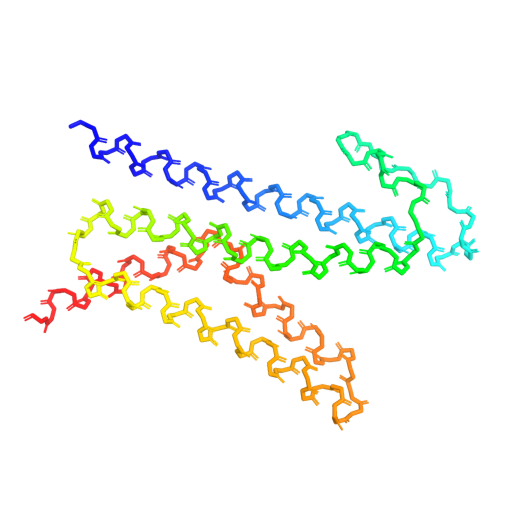
ATOM 821 O O . PHE A 1 101 ? -8.822 -4.014 -0.161 1.00 97.44 101 PHE A O 1
ATOM 828 N N . GLY A 1 102 ? -9.990 -5.359 1.209 1.00 96.81 102 GLY A N 1
ATOM 829 C CA . GLY A 1 102 ? -10.039 -6.495 0.289 1.00 96.81 102 GLY A CA 1
ATOM 830 C C . GLY A 1 102 ? -10.772 -6.175 -1.013 1.00 96.81 102 GLY A C 1
ATOM 831 O O . GLY A 1 102 ? -10.298 -6.543 -2.084 1.00 96.81 102 GLY A O 1
ATOM 832 N N . ALA A 1 103 ? -11.886 -5.442 -0.944 1.00 96.88 103 ALA A N 1
ATOM 833 C CA . ALA A 1 103 ? -12.660 -5.044 -2.115 1.00 96.88 103 ALA A CA 1
ATOM 834 C C . ALA A 1 103 ? -11.886 -4.069 -3.009 1.00 96.88 103 ALA A C 1
ATOM 836 O O . ALA A 1 103 ? -11.858 -4.255 -4.223 1.00 96.88 103 ALA A O 1
ATOM 837 N N . ILE A 1 104 ? -11.219 -3.064 -2.431 1.00 96.25 104 ILE A N 1
ATOM 838 C CA . ILE A 1 104 ? -10.422 -2.114 -3.219 1.00 96.25 104 ILE A CA 1
ATOM 839 C C . ILE A 1 104 ? -9.177 -2.794 -3.806 1.00 96.25 104 ILE A C 1
ATOM 841 O O . ILE A 1 104 ? -8.838 -2.554 -4.965 1.00 96.25 104 ILE A O 1
ATOM 845 N N . PHE A 1 105 ? -8.530 -3.687 -3.049 1.00 95.25 105 PHE A N 1
ATOM 846 C CA . PHE A 1 105 ? -7.412 -4.486 -3.550 1.00 95.25 105 PHE A CA 1
ATOM 847 C C . PHE A 1 105 ? -7.843 -5.348 -4.747 1.00 95.25 105 PHE A C 1
ATOM 849 O O . PHE A 1 105 ? -7.209 -5.321 -5.803 1.00 95.25 105 PHE A O 1
ATOM 856 N N . ALA A 1 106 ? -8.961 -6.068 -4.613 1.00 96.00 106 ALA A N 1
ATOM 857 C CA . ALA A 1 106 ? -9.524 -6.880 -5.687 1.00 96.00 106 ALA A CA 1
ATOM 858 C C . ALA A 1 106 ? -9.914 -6.028 -6.904 1.00 96.00 106 ALA A C 1
ATOM 860 O O . ALA A 1 106 ? -9.617 -6.406 -8.034 1.00 96.00 106 ALA A O 1
ATOM 861 N N . LEU A 1 107 ? -10.516 -4.854 -6.688 1.00 97.00 107 LEU A N 1
ATOM 862 C CA . LEU A 1 107 ? -10.860 -3.915 -7.756 1.00 97.00 107 LEU A CA 1
ATOM 863 C C . LEU A 1 107 ? -9.619 -3.448 -8.528 1.00 97.00 107 LEU A C 1
ATOM 865 O O . LEU A 1 107 ? -9.635 -3.440 -9.758 1.00 97.00 107 LEU A O 1
ATOM 869 N N . SER A 1 108 ? -8.535 -3.103 -7.827 1.00 96.00 108 SER A N 1
ATOM 870 C CA . SER A 1 108 ? -7.261 -2.737 -8.459 1.00 96.00 108 SER A CA 1
ATOM 871 C C . SER A 1 108 ? -6.728 -3.875 -9.339 1.00 96.00 108 SER A C 1
ATOM 873 O O . SER A 1 108 ? -6.386 -3.652 -10.503 1.00 96.00 108 SER A O 1
ATOM 875 N N . PHE A 1 109 ? -6.745 -5.111 -8.830 1.00 93.25 109 PHE A N 1
ATOM 876 C CA . PHE A 1 109 ? -6.305 -6.286 -9.583 1.00 93.25 109 PHE A CA 1
ATOM 877 C C . PHE A 1 109 ? -7.169 -6.549 -10.828 1.00 93.25 109 PHE A C 1
ATOM 879 O O . PHE A 1 109 ? -6.639 -6.822 -11.907 1.00 93.25 109 PHE A O 1
ATOM 886 N N . LEU A 1 110 ? -8.494 -6.405 -10.711 1.00 97.06 110 LEU A N 1
ATOM 887 C CA . LEU A 1 110 ? -9.419 -6.534 -11.839 1.00 97.06 110 LEU A CA 1
ATOM 888 C C . LEU A 1 110 ? -9.157 -5.475 -12.914 1.00 97.06 110 LEU A C 1
ATOM 890 O O . LEU A 1 110 ? -9.119 -5.807 -14.094 1.00 97.06 110 LEU A O 1
ATOM 894 N N . ILE A 1 111 ? -8.930 -4.219 -12.526 1.00 97.00 111 ILE A N 1
ATOM 895 C CA . ILE A 1 111 ? -8.633 -3.129 -13.468 1.00 97.00 111 ILE A CA 1
ATOM 896 C C . ILE A 1 111 ? -7.315 -3.375 -14.204 1.00 97.00 111 ILE A C 1
ATOM 898 O O . ILE A 1 111 ? -7.244 -3.172 -15.419 1.00 97.00 111 ILE A O 1
ATOM 902 N N . TYR A 1 112 ? -6.291 -3.858 -13.497 1.00 95.19 112 TYR A N 1
ATOM 903 C CA . TYR A 1 112 ? -5.030 -4.253 -14.119 1.00 95.19 112 TYR A CA 1
ATOM 904 C C . TYR A 1 112 ? -5.245 -5.357 -15.167 1.00 95.19 112 TYR A C 1
ATOM 906 O O . TYR A 1 112 ? -4.818 -5.216 -16.315 1.00 95.19 112 TYR A O 1
ATOM 914 N N . GLY A 1 113 ? -5.971 -6.419 -14.797 1.00 95.88 113 GLY A N 1
ATOM 915 C CA . GLY A 1 113 ? -6.289 -7.538 -15.688 1.00 95.88 113 GLY A CA 1
ATOM 916 C C . GLY A 1 113 ? -7.118 -7.121 -16.906 1.00 95.88 113 GLY A C 1
ATOM 917 O O . GLY A 1 113 ? -6.789 -7.490 -18.032 1.00 95.88 113 GLY A O 1
ATOM 918 N N . LEU A 1 114 ? -8.143 -6.288 -16.713 1.00 97.12 114 LEU A N 1
ATOM 919 C CA . LEU A 1 114 ? -8.955 -5.743 -17.805 1.00 97.12 114 LEU A CA 1
ATOM 920 C C . LEU A 1 114 ? -8.124 -4.898 -18.770 1.00 97.12 114 LEU A C 1
ATOM 922 O O . LEU A 1 114 ? -8.298 -5.011 -19.979 1.00 97.12 114 LEU A O 1
ATOM 926 N N . GLY A 1 115 ? -7.187 -4.091 -18.267 1.00 97.12 115 GLY A N 1
ATOM 927 C CA . GLY A 1 115 ? -6.283 -3.331 -19.127 1.00 97.12 115 GLY A CA 1
ATOM 928 C C . GLY A 1 115 ? -5.441 -4.221 -20.039 1.00 97.12 115 GLY A C 1
ATOM 929 O O . GLY A 1 115 ? -5.218 -3.868 -21.196 1.00 97.12 115 GLY A O 1
ATOM 930 N N . TYR A 1 116 ? -5.018 -5.386 -19.543 1.00 94.38 116 TYR A N 1
ATOM 931 C CA . TYR A 1 116 ? -4.312 -6.383 -20.344 1.00 94.38 116 TYR A CA 1
ATOM 932 C C . TYR A 1 116 ? -5.227 -7.013 -21.406 1.00 94.38 116 TYR A C 1
ATOM 934 O O . TYR A 1 116 ? -4.863 -7.051 -22.579 1.00 94.38 116 TYR A O 1
ATOM 942 N N . LEU A 1 117 ? -6.440 -7.430 -21.022 1.00 97.38 117 LEU A N 1
ATOM 943 C CA . LEU A 1 117 ? -7.420 -8.045 -21.932 1.00 97.38 117 LEU A CA 1
ATOM 944 C C . LEU A 1 117 ? -7.897 -7.095 -23.041 1.00 97.38 117 LEU A C 1
ATOM 946 O O . LEU A 1 117 ? -8.150 -7.531 -24.159 1.00 97.38 117 LEU A O 1
ATOM 950 N N . LEU A 1 118 ? -8.002 -5.800 -22.746 1.00 97.25 118 LEU A N 1
ATOM 951 C CA . LEU A 1 118 ? -8.445 -4.767 -23.687 1.00 97.25 118 LEU A CA 1
ATOM 952 C C . LEU A 1 118 ? -7.310 -4.205 -24.563 1.00 97.25 118 LEU A C 1
ATOM 954 O O . LEU A 1 118 ? -7.531 -3.251 -25.307 1.00 97.25 118 LEU A O 1
ATOM 958 N N . GLY A 1 119 ? -6.086 -4.735 -24.460 1.00 96.94 119 GLY A N 1
ATOM 959 C CA . GLY A 1 119 ? -4.941 -4.259 -25.244 1.00 96.94 119 GLY A CA 1
ATOM 960 C C . GLY A 1 119 ? -4.439 -2.862 -24.851 1.00 96.94 119 GLY A C 1
ATOM 961 O O . GLY A 1 119 ? -3.721 -2.224 -25.617 1.00 96.94 119 GLY A O 1
ATOM 962 N N . ILE A 1 120 ? -4.782 -2.378 -23.651 1.00 96.12 120 ILE A N 1
ATOM 963 C CA . ILE A 1 120 ? -4.350 -1.080 -23.100 1.00 96.12 120 ILE A CA 1
ATOM 964 C C . ILE A 1 120 ? -3.608 -1.241 -21.753 1.00 96.12 120 ILE A C 1
ATOM 966 O O . ILE A 1 120 ? -3.942 -0.558 -20.775 1.00 96.12 120 ILE A O 1
ATOM 970 N N . PRO A 1 121 ? -2.570 -2.100 -21.672 1.00 93.31 121 PRO A N 1
ATOM 971 C CA . PRO A 1 121 ? -1.949 -2.507 -20.408 1.00 93.31 121 PRO A CA 1
ATOM 972 C C . PRO A 1 121 ? -1.379 -1.330 -19.609 1.00 93.31 121 PRO A C 1
ATOM 974 O O . PRO A 1 121 ? -1.512 -1.293 -18.390 1.00 93.31 121 PRO A O 1
ATOM 977 N N . ASN A 1 122 ? -0.824 -0.319 -20.286 1.00 92.69 122 ASN A N 1
ATOM 978 C CA . ASN A 1 122 ? -0.288 0.875 -19.627 1.00 92.69 122 ASN A CA 1
ATOM 979 C C . ASN A 1 122 ? -1.377 1.675 -18.898 1.00 92.69 122 ASN A C 1
ATOM 981 O O . ASN A 1 122 ? -1.159 2.125 -17.778 1.00 92.69 122 ASN A O 1
ATOM 985 N N . LYS A 1 123 ? -2.565 1.834 -19.503 1.00 94.62 123 LYS A N 1
ATOM 986 C CA . LYS A 1 123 ? -3.686 2.546 -18.868 1.00 94.62 123 LYS A CA 1
ATOM 987 C C . LYS A 1 123 ? -4.250 1.742 -17.699 1.00 94.62 123 LYS A C 1
ATOM 989 O O . LYS A 1 123 ? -4.473 2.314 -16.636 1.00 94.62 123 LYS A O 1
ATOM 994 N N . GLY A 1 124 ? -4.426 0.430 -17.881 1.00 95.88 124 GLY A N 1
ATOM 995 C CA . GLY A 1 124 ? -4.870 -0.468 -16.812 1.00 95.88 124 GLY A CA 1
ATOM 996 C C . GLY A 1 124 ? -3.943 -0.425 -15.603 1.00 95.88 124 GLY A C 1
ATOM 997 O O . GLY A 1 124 ? -4.410 -0.203 -14.492 1.00 95.88 124 GLY A O 1
ATOM 998 N N . TYR A 1 125 ? -2.633 -0.531 -15.838 1.00 92.56 125 TYR A N 1
ATOM 999 C CA . TYR A 1 125 ? -1.604 -0.411 -14.805 1.00 92.56 125 TYR A CA 1
ATOM 1000 C C . TYR A 1 125 ? -1.628 0.934 -14.079 1.00 92.56 125 TYR A C 1
ATOM 1002 O O . TYR A 1 125 ? -1.569 0.970 -12.852 1.00 92.56 125 TYR A O 1
ATOM 1010 N N . THR A 1 126 ? -1.728 2.047 -14.806 1.00 93.62 126 THR A N 1
ATOM 1011 C CA . THR A 1 126 ? -1.762 3.376 -14.183 1.00 93.62 126 THR A CA 1
ATOM 1012 C C . THR A 1 126 ? -2.985 3.540 -13.279 1.00 93.62 126 THR A C 1
ATOM 1014 O O . THR A 1 126 ? -2.850 3.985 -12.142 1.00 93.62 126 THR A O 1
ATOM 1017 N N . ILE A 1 127 ? -4.171 3.130 -13.738 1.00 95.50 127 ILE A N 1
ATOM 1018 C CA . ILE A 1 127 ? -5.399 3.238 -12.939 1.00 95.50 127 ILE A CA 1
ATOM 1019 C C . ILE A 1 127 ? -5.348 2.289 -11.736 1.00 95.50 127 ILE A C 1
ATOM 1021 O O . ILE A 1 127 ? -5.641 2.708 -10.615 1.00 95.50 127 ILE A O 1
ATOM 1025 N N . SER A 1 128 ? -4.936 1.031 -11.931 1.00 95.56 128 SER A N 1
ATOM 1026 C CA . SER A 1 128 ? -4.807 0.071 -10.829 1.00 95.56 128 SER A CA 1
ATOM 1027 C C . SER A 1 128 ? -3.818 0.563 -9.773 1.00 95.56 128 SER A C 1
ATOM 1029 O O . SER A 1 128 ? -4.076 0.419 -8.576 1.00 95.56 128 SER A O 1
ATOM 1031 N N . ARG A 1 129 ? -2.719 1.196 -10.205 1.00 92.62 129 ARG A N 1
ATOM 1032 C CA . ARG A 1 129 ? -1.712 1.795 -9.325 1.00 92.62 129 ARG A CA 1
ATOM 1033 C C . ARG A 1 129 ? -2.301 2.912 -8.461 1.00 92.62 129 ARG A C 1
ATOM 1035 O O . ARG A 1 129 ? -2.083 2.896 -7.257 1.00 92.62 129 ARG A O 1
ATOM 1042 N N . TYR A 1 130 ? -3.084 3.832 -9.017 1.00 93.81 130 TYR A N 1
ATOM 1043 C CA . TYR A 1 130 ? -3.693 4.892 -8.200 1.00 93.81 130 TYR A CA 1
ATOM 1044 C C . TYR A 1 130 ? -4.668 4.347 -7.152 1.00 93.81 130 TYR A C 1
ATOM 1046 O O . TYR A 1 130 ? -4.719 4.830 -6.023 1.00 93.81 130 TYR A O 1
ATOM 1054 N N . ILE A 1 131 ? -5.418 3.302 -7.503 1.00 95.06 131 ILE A N 1
ATOM 1055 C CA . ILE A 1 131 ? -6.358 2.660 -6.578 1.00 95.06 131 ILE A CA 1
ATOM 1056 C C . ILE A 1 131 ? -5.613 1.936 -5.454 1.00 95.06 131 ILE A C 1
ATOM 1058 O O . ILE A 1 131 ? -6.020 2.023 -4.295 1.00 95.06 131 ILE A O 1
ATOM 1062 N N . ILE A 1 132 ? -4.518 1.238 -5.773 1.00 95.00 132 ILE A N 1
ATOM 1063 C CA . ILE A 1 132 ? -3.744 0.524 -4.754 1.00 95.00 132 ILE A CA 1
ATOM 1064 C C . ILE A 1 132 ? -2.992 1.486 -3.831 1.00 95.00 132 ILE A C 1
ATOM 1066 O O . ILE A 1 132 ? -2.962 1.279 -2.622 1.00 95.00 132 ILE A O 1
ATOM 1070 N N . GLU A 1 133 ? -2.470 2.583 -4.381 1.00 93.69 133 GLU A N 1
ATOM 1071 C CA . GLU A 1 133 ? -1.808 3.649 -3.625 1.00 93.69 133 GLU A CA 1
ATOM 1072 C C . GLU A 1 133 ? -2.707 4.237 -2.542 1.00 93.69 133 GLU A C 1
ATOM 1074 O O . GLU A 1 133 ? -2.240 4.521 -1.441 1.00 93.69 133 GLU A O 1
ATOM 1079 N N . PHE A 1 134 ? -4.008 4.359 -2.811 1.00 93.75 134 PHE A N 1
ATOM 1080 C CA . PHE A 1 134 ? -4.957 4.833 -1.813 1.00 93.75 134 PHE A CA 1
ATOM 1081 C C . PHE A 1 134 ? -5.025 3.909 -0.588 1.00 93.75 134 PHE A C 1
ATOM 1083 O O . PHE A 1 134 ? -4.937 4.399 0.541 1.00 93.75 134 PHE A O 1
ATOM 1090 N N . ILE A 1 135 ? -5.144 2.589 -0.780 1.00 94.06 135 ILE A N 1
ATOM 1091 C CA . ILE A 1 135 ? -5.238 1.638 0.343 1.00 94.06 135 ILE A CA 1
ATOM 1092 C C . ILE A 1 135 ? -3.901 1.356 1.020 1.00 94.06 135 ILE A C 1
ATOM 1094 O O . ILE A 1 135 ? -3.876 1.030 2.202 1.00 94.06 135 ILE A O 1
ATOM 1098 N N . GLU A 1 136 ? -2.792 1.544 0.314 1.00 95.12 136 GLU A N 1
ATOM 1099 C CA . GLU A 1 136 ? -1.434 1.502 0.864 1.00 95.12 136 GLU A CA 1
ATOM 1100 C C . GLU A 1 136 ? -1.007 2.846 1.475 1.00 95.12 136 GLU A C 1
ATOM 1102 O O . GLU A 1 136 ? 0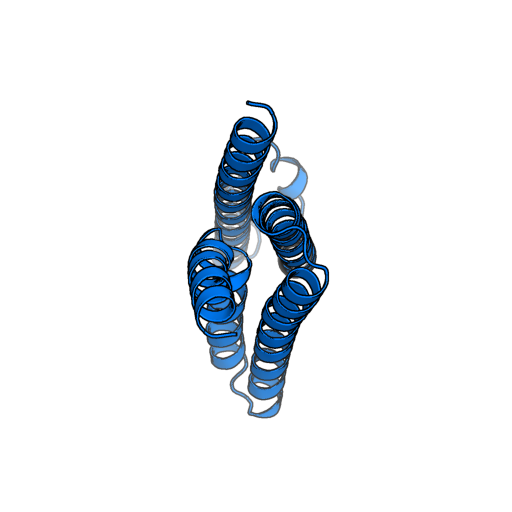.176 3.188 1.494 1.00 95.12 136 GLU A O 1
ATOM 1107 N N . SER A 1 137 ? -1.964 3.639 1.961 1.00 94.31 137 SER A N 1
ATOM 1108 C CA . SER A 1 137 ? -1.690 4.935 2.569 1.00 94.31 137 SER A CA 1
ATOM 1109 C C . SER A 1 137 ? -2.430 5.114 3.897 1.00 94.31 137 SER A C 1
ATOM 1111 O O . SER A 1 137 ? -3.479 4.502 4.129 1.00 94.31 137 SER A O 1
ATOM 1113 N N . PRO A 1 138 ? -1.948 6.019 4.772 1.00 94.44 138 PRO A N 1
ATOM 1114 C CA . PRO A 1 138 ? -2.683 6.411 5.974 1.00 94.44 138 PRO A CA 1
ATOM 1115 C C . PRO A 1 138 ? -4.079 6.976 5.672 1.00 94.44 138 PRO A C 1
ATOM 1117 O O . PRO A 1 138 ? -4.961 6.927 6.529 1.00 94.44 138 PRO A O 1
ATOM 1120 N N . LEU A 1 139 ? -4.303 7.497 4.457 1.00 93.25 139 LEU A N 1
ATOM 1121 C CA . LEU A 1 139 ? -5.570 8.117 4.077 1.00 93.25 139 LEU A CA 1
ATOM 1122 C C . LEU A 1 139 ? -6.724 7.121 4.148 1.00 93.25 139 LEU A C 1
ATOM 1124 O O . LEU A 1 139 ? -7.778 7.468 4.676 1.00 93.25 139 LEU A O 1
ATOM 1128 N N . ALA A 1 140 ? -6.525 5.881 3.694 1.00 94.25 140 ALA A N 1
ATOM 1129 C CA . ALA A 1 140 ? -7.577 4.869 3.700 1.00 94.25 140 ALA A CA 1
ATOM 1130 C C . ALA A 1 140 ? -8.189 4.680 5.095 1.00 94.25 140 ALA A C 1
ATOM 1132 O O . ALA A 1 140 ? -9.411 4.705 5.250 1.00 94.25 140 ALA A O 1
ATOM 1133 N N . VAL A 1 141 ? -7.357 4.577 6.136 1.00 94.00 141 VAL A N 1
ATOM 1134 C CA . VAL A 1 141 ? -7.865 4.446 7.507 1.00 94.00 141 VAL A CA 1
ATOM 1135 C C . VAL A 1 141 ? -8.431 5.763 8.046 1.00 94.00 141 VAL A C 1
ATOM 1137 O O . VAL A 1 141 ? -9.386 5.741 8.821 1.00 94.00 141 VAL A O 1
ATOM 1140 N N . PHE A 1 142 ? -7.905 6.915 7.626 1.00 93.38 142 PHE A N 1
ATOM 1141 C CA . PHE A 1 142 ? -8.428 8.221 8.041 1.00 93.38 142 PHE A CA 1
ATOM 1142 C C . PHE A 1 142 ? -9.798 8.536 7.450 1.00 93.38 142 PHE A C 1
ATOM 1144 O O . PHE A 1 142 ? -10.568 9.229 8.105 1.00 93.38 142 PHE A O 1
ATOM 1151 N N . PHE A 1 143 ? -10.140 7.992 6.282 1.00 94.44 143 PHE A N 1
ATOM 1152 C CA . PHE A 1 143 ? -11.511 8.013 5.767 1.00 94.44 143 PHE A CA 1
ATOM 1153 C C . PHE A 1 143 ? -12.402 6.989 6.473 1.00 94.44 143 PHE A C 1
ATOM 1155 O O . PHE A 1 143 ? -13.557 7.273 6.797 1.00 94.44 143 PHE A O 1
ATOM 1162 N N . LEU A 1 144 ? -11.860 5.805 6.755 1.00 95.75 144 LEU A N 1
ATOM 1163 C CA . LEU A 1 144 ? -12.620 4.712 7.346 1.00 95.75 144 LEU A CA 1
ATOM 1164 C C . LEU A 1 144 ? -13.046 4.995 8.794 1.00 95.75 144 LEU A C 1
ATOM 1166 O O . LEU A 1 144 ? -14.180 4.707 9.165 1.00 95.75 144 LEU A O 1
ATOM 1170 N N . LEU A 1 145 ? -12.171 5.565 9.628 1.00 96.06 145 LEU A N 1
ATOM 1171 C CA . LEU A 1 145 ? -12.468 5.788 11.049 1.00 96.06 145 LEU A CA 1
ATOM 1172 C C . LEU A 1 145 ? -13.673 6.727 11.282 1.00 96.06 145 LEU A C 1
ATOM 1174 O O . LEU A 1 145 ? -14.558 6.345 12.052 1.00 96.06 145 LEU A O 1
ATOM 1178 N N . PRO A 1 146 ? -13.776 7.908 10.637 1.00 95.56 146 PRO A N 1
ATOM 1179 C CA . PRO A 1 146 ? -14.971 8.746 10.709 1.00 95.56 146 PRO A CA 1
ATOM 1180 C C . PRO A 1 146 ? -16.213 8.061 10.138 1.00 95.56 146 PRO A C 1
ATOM 1182 O O . PRO A 1 146 ? -17.281 8.175 10.734 1.00 95.56 146 PRO A O 1
ATOM 1185 N N . ALA A 1 147 ? -16.083 7.317 9.032 1.00 95.69 147 ALA A N 1
ATOM 1186 C CA . ALA A 1 147 ? -17.205 6.593 8.436 1.00 95.69 147 ALA A CA 1
ATOM 1187 C C . ALA A 1 147 ? -17.787 5.552 9.408 1.00 95.69 147 ALA A C 1
ATOM 1189 O O . ALA A 1 147 ? -18.996 5.516 9.627 1.00 95.69 147 ALA A O 1
ATOM 1190 N N . LEU A 1 148 ? -16.927 4.770 10.068 1.00 96.12 148 LEU A N 1
ATOM 1191 C CA . LEU A 1 148 ? -17.332 3.816 11.106 1.00 96.12 148 LEU A CA 1
ATOM 1192 C C . LEU A 1 148 ? -17.934 4.516 12.330 1.00 96.12 148 LEU A C 1
ATOM 1194 O O . LEU A 1 148 ? -18.895 4.026 12.919 1.00 96.12 148 LEU A O 1
ATOM 1198 N N . HIS A 1 149 ? -17.393 5.674 12.714 1.00 94.88 149 HIS A N 1
ATOM 1199 C CA . HIS A 1 149 ? -17.943 6.462 13.813 1.00 94.88 149 HIS A CA 1
ATOM 1200 C C . HIS A 1 149 ? -19.357 6.970 13.509 1.00 94.88 149 HIS A C 1
ATOM 1202 O O . HIS A 1 149 ? -20.228 6.897 14.375 1.00 94.88 149 HIS A O 1
ATOM 1208 N N . LEU A 1 150 ? -19.587 7.455 12.287 1.00 94.81 150 LEU A N 1
ATOM 1209 C CA . LEU A 1 150 ? -20.899 7.903 11.833 1.00 94.81 150 LEU A CA 1
ATOM 1210 C C . LEU A 1 150 ? -21.884 6.736 11.736 1.00 94.81 150 LEU A C 1
ATOM 1212 O O . LEU A 1 150 ? -23.008 6.864 12.209 1.00 94.81 150 LEU A O 1
ATOM 1216 N N . TYR A 1 151 ? -21.450 5.598 11.190 1.00 93.62 151 TYR A N 1
ATOM 1217 C CA . TYR A 1 151 ? -22.252 4.377 11.138 1.00 93.62 151 TYR A CA 1
ATOM 1218 C C . TYR A 1 151 ? -22.729 3.976 12.538 1.00 93.62 151 TYR A C 1
ATOM 1220 O O . TYR A 1 151 ? -23.930 3.865 12.749 1.00 93.62 151 TYR A O 1
ATOM 1228 N N . ARG A 1 152 ? -21.821 3.930 13.527 1.00 91.75 152 ARG A N 1
ATOM 1229 C CA . ARG A 1 152 ? -22.167 3.637 14.929 1.00 91.75 152 ARG A CA 1
ATOM 1230 C C . ARG A 1 152 ? -23.183 4.608 15.532 1.00 91.75 152 ARG A C 1
ATOM 1232 O O . ARG A 1 152 ? -23.883 4.250 16.466 1.00 91.75 152 ARG A O 1
ATOM 1239 N N . LYS A 1 153 ? -23.207 5.870 15.097 1.00 90.50 153 LYS A N 1
ATOM 1240 C CA . LYS A 1 153 ? -24.150 6.868 15.624 1.00 90.50 153 LYS A CA 1
ATOM 1241 C C . LYS A 1 153 ? -25.575 6.643 15.102 1.00 90.50 153 LYS A C 1
ATOM 1243 O O . LYS A 1 153 ? -26.522 7.053 15.764 1.00 90.50 153 LYS A O 1
ATOM 1248 N N . ASN A 1 154 ? -25.708 6.039 13.924 1.00 86.50 154 ASN A N 1
ATOM 1249 C CA . ASN A 1 154 ? -26.975 5.890 13.209 1.00 86.50 154 ASN A CA 1
ATOM 1250 C C . ASN A 1 154 ? -27.600 4.488 13.350 1.00 86.50 154 ASN A C 1
ATOM 1252 O O . ASN A 1 154 ? -28.674 4.258 12.799 1.00 86.50 154 ASN A O 1
ATOM 1256 N N . THR A 1 155 ? -26.934 3.576 14.060 1.00 75.69 155 THR A N 1
ATOM 1257 C CA . THR A 1 155 ? -27.385 2.214 14.399 1.00 75.69 155 THR A CA 1
ATOM 1258 C C . THR A 1 155 ? -27.489 2.062 15.905 1.00 75.69 155 THR A C 1
ATOM 1260 O O . THR A 1 155 ? -28.504 1.514 16.376 1.00 75.69 155 THR A O 1
#

Radius of gyration: 18.44 Å; chains: 1; bounding box: 53×17×54 Å

Secondary structure (DSSP, 8-state):
-HHHHHHHHHHHHHHHHHHHHHHHHHHHHHHHHHHHHTTT-------GGGGGGTT--HHHHHHHHHHHHHHHHHHHHHHHHHHHHHHT--HHHHHHHHHHHHHHHHHHHHHHHHHHHTT-HHHHHHHHHHHHHHHTSHHHHHHHHHHHHHHHHH-

Foldseek 3Di:
DVLVVLLVVLLVQQVVLLVVLVVLVVLLVVLLVQCVVVVNPGPDADDDPCNVCRPPDSVVSVVVNVVSLVVLLVVLLVSLLSNQCSPPVDVVLNVVSCCLSVVLLVVLVVLCVVCVVVVNNVVSPVVSVVSSSCSSHPNVSVVSVVVVVVVVVVD